Protein AF-A0A8S0FMF2-F1 (afdb_monomer_lite)

Organism: Escherichia coli (NCBI:txid562)

Sequence (57 aa):
MSIDGMIDGKVNIRDREQVLEHYLEKIAGVYDSLYTAIENNVPVNLSQLVKGQSPVA

Secondary structure (DSSP, 8-state):
----SEETTTEETT-HHHHHHHHHHHHHHHHHHHHHHHHTT----HHHHTTT-----

Foldseek 3Di:
DPPVCDDVNHHHVVPPVSVVVVVCVQQVLLVVQVVVCVVVVHDRDPVNSNPPDDPPD

pLDDT: mean 83.75, std 17.16, range [37.47, 98.0]

InterPro domains:
  IPR021285 Transcription regulator, HycA [PF11046] (2-49)

Radius of gyration: 15.13 Å; chains: 1; bounding box: 29×22×42 Å

Structure (mmCIF, N/CA/C/O backbone):
data_AF-A0A8S0FMF2-F1
#
_entry.id   AF-A0A8S0FMF2-F1
#
loop_
_atom_site.group_PDB
_atom_site.id
_atom_site.type_symbol
_atom_site.label_atom_id
_atom_site.label_alt_id
_atom_site.label_comp_id
_atom_site.label_asym_id
_atom_site.label_entity_id
_atom_site.label_seq_id
_atom_site.pdbx_PDB_ins_code
_atom_site.Cartn_x
_atom_site.Cartn_y
_atom_site.Cartn_z
_atom_site.occupancy
_atom_site.B_iso_or_equiv
_atom_site.auth_seq_id
_atom_site.auth_comp_id
_atom_site.auth_asym_id
_atom_site.auth_atom_id
_atom_site.pdbx_PDB_model_num
ATOM 1 N N . MET A 1 1 ? 5.389 -17.444 -23.375 1.00 46.06 1 MET A N 1
ATOM 2 C CA . MET A 1 1 ? 5.512 -16.583 -22.186 1.00 46.06 1 MET A CA 1
ATOM 3 C C . MET A 1 1 ? 6.547 -15.532 -22.511 1.00 46.06 1 MET A C 1
ATOM 5 O O . MET A 1 1 ? 7.717 -15.879 -22.622 1.00 46.06 1 MET A O 1
ATOM 9 N N . SER A 1 2 ? 6.127 -14.299 -22.783 1.00 49.97 2 SER A N 1
ATOM 10 C CA . SER A 1 2 ? 7.083 -13.203 -22.919 1.00 49.97 2 SER A CA 1
ATOM 11 C C . SER A 1 2 ? 7.663 -12.942 -21.534 1.00 49.97 2 SER A C 1
ATOM 13 O O . SER A 1 2 ? 6.993 -12.431 -20.651 1.00 49.97 2 SER A O 1
ATOM 15 N N . ILE A 1 3 ? 8.889 -13.412 -21.341 1.00 68.56 3 ILE A N 1
ATOM 16 C CA . ILE A 1 3 ? 9.774 -13.160 -20.199 1.00 68.56 3 ILE A CA 1
ATOM 17 C C . ILE A 1 3 ? 10.417 -11.774 -20.347 1.00 68.56 3 ILE A C 1
ATOM 19 O O . ILE A 1 3 ? 11.628 -11.620 -20.218 1.00 68.56 3 ILE A O 1
ATOM 23 N N . ASP A 1 4 ? 9.620 -10.771 -20.710 1.00 83.25 4 ASP A N 1
ATOM 24 C CA . ASP A 1 4 ? 10.092 -9.416 -21.021 1.00 83.25 4 ASP A CA 1
ATOM 25 C C . ASP A 1 4 ? 10.610 -8.656 -19.787 1.00 83.25 4 ASP A C 1
ATOM 27 O O . ASP A 1 4 ? 11.161 -7.564 -19.913 1.00 83.25 4 ASP A O 1
ATOM 31 N N . GLY A 1 5 ? 10.501 -9.263 -18.602 1.00 90.19 5 GLY A N 1
ATOM 32 C CA . GLY A 1 5 ? 10.963 -8.681 -17.351 1.00 90.19 5 GLY A CA 1
ATOM 33 C C . GLY A 1 5 ? 10.029 -7.589 -16.843 1.00 90.19 5 GLY A C 1
ATOM 34 O O . GLY A 1 5 ? 10.488 -6.715 -16.113 1.00 90.19 5 GLY A O 1
ATOM 35 N N . MET A 1 6 ? 8.747 -7.626 -17.218 1.00 93.88 6 MET A N 1
ATOM 36 C CA . MET A 1 6 ? 7.740 -6.690 -16.731 1.00 93.88 6 MET A CA 1
ATOM 37 C C . MET A 1 6 ? 6.836 -7.332 -15.666 1.00 93.88 6 MET A C 1
ATOM 39 O O . MET A 1 6 ? 6.235 -8.381 -15.889 1.00 93.88 6 MET A O 1
ATOM 43 N N . ILE A 1 7 ? 6.689 -6.683 -14.512 1.00 92.50 7 ILE A N 1
ATOM 44 C CA . ILE A 1 7 ? 5.647 -6.977 -13.520 1.00 92.50 7 ILE A CA 1
ATOM 45 C C . ILE A 1 7 ? 4.350 -6.336 -14.015 1.00 92.50 7 ILE A C 1
ATOM 47 O O . ILE A 1 7 ? 4.338 -5.160 -14.395 1.00 92.50 7 ILE A O 1
ATOM 51 N N . ASP A 1 8 ? 3.275 -7.124 -14.060 1.00 90.50 8 ASP A N 1
ATOM 52 C CA . ASP A 1 8 ? 1.944 -6.728 -14.544 1.00 90.50 8 ASP A CA 1
ATOM 53 C C . ASP A 1 8 ? 1.952 -6.053 -15.936 1.00 90.50 8 ASP A C 1
ATOM 55 O O . ASP A 1 8 ? 1.065 -5.266 -16.265 1.00 90.50 8 ASP A O 1
ATOM 59 N N . GLY A 1 9 ? 2.978 -6.329 -16.754 1.00 91.12 9 GLY A N 1
ATOM 60 C CA . GLY A 1 9 ? 3.179 -5.715 -18.073 1.00 91.12 9 GLY A CA 1
ATOM 61 C C . GLY A 1 9 ? 3.551 -4.225 -18.053 1.00 91.12 9 GLY A C 1
ATOM 62 O O . GLY A 1 9 ? 3.545 -3.596 -19.108 1.00 91.12 9 GLY A O 1
ATOM 63 N N . LYS A 1 10 ? 3.848 -3.646 -16.880 1.00 90.06 10 LYS A N 1
ATOM 64 C CA . LYS A 1 10 ? 4.066 -2.197 -16.703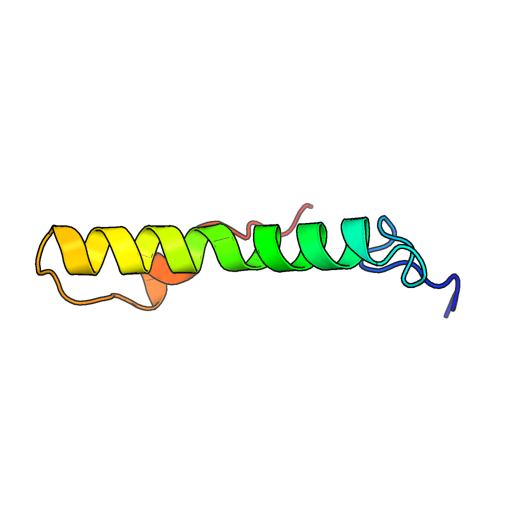 1.00 90.06 10 LYS A CA 1
ATOM 65 C C . LYS A 1 10 ? 5.408 -1.840 -16.067 1.00 90.06 10 LYS A C 1
ATOM 67 O O . LYS A 1 10 ? 5.979 -0.815 -16.420 1.00 90.06 10 LYS A O 1
ATOM 72 N N . VAL A 1 11 ? 5.903 -2.656 -15.136 1.00 94.81 11 VAL A N 1
ATOM 73 C CA . VAL A 1 11 ? 7.054 -2.302 -14.288 1.00 94.81 11 VAL A CA 1
ATOM 74 C C . VAL A 1 11 ? 8.258 -3.169 -14.620 1.00 94.81 11 VAL A C 1
ATOM 76 O O . VAL A 1 11 ? 8.203 -4.385 -14.470 1.00 94.81 11 VAL A O 1
ATOM 79 N N . ASN A 1 12 ? 9.372 -2.561 -15.024 1.00 94.75 12 ASN A N 1
ATOM 80 C CA . ASN A 1 12 ? 10.599 -3.299 -15.318 1.00 94.75 12 ASN A CA 1
ATOM 81 C C . ASN A 1 12 ? 11.243 -3.826 -14.026 1.00 94.75 12 ASN A C 1
ATOM 83 O O . ASN A 1 12 ? 11.616 -3.043 -13.158 1.00 94.75 12 ASN A O 1
ATOM 87 N N . ILE A 1 13 ? 11.469 -5.140 -13.926 1.00 94.25 13 ILE A N 1
ATOM 88 C CA . ILE A 1 13 ? 12.067 -5.784 -12.740 1.00 94.25 13 ILE A CA 1
ATOM 89 C C . ILE A 1 13 ? 13.477 -5.283 -12.393 1.00 94.25 13 ILE A C 1
ATOM 91 O O . ILE A 1 13 ? 13.955 -5.519 -11.285 1.00 94.25 13 ILE A O 1
ATOM 95 N N . ARG A 1 14 ? 14.181 -4.650 -13.340 1.00 95.81 14 ARG A N 1
ATOM 96 C CA . ARG A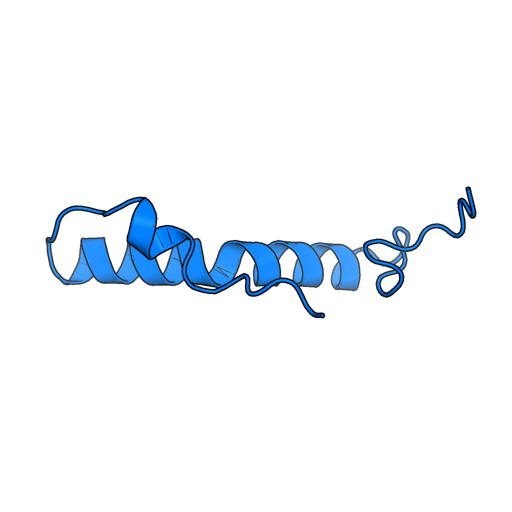 1 14 ? 15.522 -4.085 -13.120 1.00 95.81 14 ARG A CA 1
ATOM 97 C C . ARG A 1 14 ? 15.482 -2.675 -12.541 1.00 95.81 14 ARG A C 1
ATOM 99 O O . ARG A 1 14 ? 16.509 -2.206 -12.057 1.00 95.81 14 ARG A O 1
ATOM 106 N N . ASP A 1 15 ? 14.330 -2.013 -12.585 1.00 97.00 15 ASP A N 1
ATOM 107 C CA . ASP A 1 15 ? 14.129 -0.717 -11.955 1.00 97.00 15 ASP A CA 1
ATOM 108 C C . ASP A 1 15 ? 13.677 -0.918 -10.508 1.00 97.00 15 ASP A C 1
ATOM 110 O O . ASP A 1 15 ? 12.510 -1.171 -10.208 1.00 97.00 15 ASP A O 1
ATOM 114 N N . ARG A 1 16 ? 14.641 -0.841 -9.592 1.00 97.19 16 ARG A N 1
ATOM 115 C CA . ARG A 1 16 ? 14.408 -1.099 -8.171 1.00 97.19 16 ARG A CA 1
ATOM 116 C C . ARG A 1 16 ? 13.369 -0.155 -7.560 1.00 97.19 16 ARG A C 1
ATOM 118 O O . ARG A 1 16 ? 12.629 -0.593 -6.681 1.00 97.19 16 ARG A O 1
ATOM 125 N N . GLU A 1 17 ? 13.349 1.114 -7.963 1.00 98.00 17 GLU A N 1
ATOM 126 C CA . GLU A 1 17 ? 12.438 2.103 -7.381 1.00 98.00 17 GLU A CA 1
ATOM 127 C C . GLU A 1 17 ? 11.009 1.854 -7.849 1.00 98.00 17 GLU A C 1
ATOM 129 O O . GLU A 1 17 ? 10.121 1.734 -7.007 1.00 98.00 17 GLU A O 1
ATOM 134 N N . GLN A 1 18 ? 10.805 1.631 -9.150 1.00 97.00 18 GLN A N 1
ATOM 135 C CA . GLN A 1 18 ? 9.475 1.311 -9.676 1.00 97.00 18 GLN A CA 1
ATOM 136 C C . GLN A 1 18 ? 8.930 -0.006 -9.116 1.00 97.00 18 GLN A C 1
ATOM 138 O O . GLN A 1 18 ? 7.745 -0.115 -8.813 1.00 97.00 18 GLN A O 1
ATOM 143 N N . VAL A 1 19 ? 9.787 -1.017 -8.943 1.00 96.56 19 VAL A N 1
ATOM 144 C CA . VAL A 1 19 ? 9.389 -2.283 -8.313 1.00 96.56 19 VAL A CA 1
ATOM 145 C C . VAL A 1 19 ? 8.940 -2.054 -6.871 1.00 96.56 19 VAL A C 1
ATOM 147 O O . VAL A 1 19 ? 7.917 -2.597 -6.455 1.00 96.56 19 VAL A O 1
ATOM 150 N N . LEU A 1 20 ? 9.688 -1.260 -6.101 1.00 97.31 20 LEU A N 1
ATOM 151 C CA . LEU A 1 20 ? 9.328 -0.945 -4.722 1.00 97.31 20 LEU A CA 1
ATOM 152 C C . LEU A 1 20 ? 7.995 -0.193 -4.655 1.00 97.31 20 LEU A C 1
ATOM 154 O O . LEU A 1 20 ? 7.114 -0.604 -3.905 1.00 97.31 20 LEU A O 1
ATOM 158 N N . GLU A 1 21 ? 7.839 0.866 -5.448 1.00 96.69 21 GLU A N 1
ATOM 159 C CA . GLU A 1 21 ? 6.615 1.667 -5.505 1.00 96.69 21 GLU A CA 1
ATOM 160 C C . GLU A 1 21 ? 5.401 0.811 -5.877 1.00 96.69 21 GLU A C 1
ATOM 162 O O . GLU A 1 21 ? 4.391 0.838 -5.178 1.00 96.69 21 GLU A O 1
ATOM 167 N N . HIS A 1 22 ? 5.542 -0.048 -6.889 1.00 95.56 22 HIS A N 1
ATOM 168 C CA . HIS A 1 22 ? 4.495 -0.970 -7.317 1.00 95.56 22 HIS A CA 1
ATOM 169 C C . HIS A 1 22 ? 3.990 -1.871 -6.182 1.00 95.56 22 HIS A C 1
ATOM 171 O O . HIS A 1 22 ? 2.785 -2.070 -6.013 1.00 95.56 22 HIS A O 1
ATOM 177 N N . TYR A 1 23 ? 4.900 -2.435 -5.384 1.00 95.12 23 TYR A N 1
ATOM 178 C CA . TYR A 1 23 ? 4.503 -3.288 -4.265 1.00 95.12 23 TYR A CA 1
ATOM 179 C C . TYR A 1 23 ? 3.973 -2.493 -3.070 1.00 95.12 23 TYR A C 1
ATOM 181 O O . TYR A 1 23 ? 3.062 -2.981 -2.401 1.00 95.12 23 TYR A O 1
ATOM 189 N N . LEU A 1 24 ? 4.492 -1.287 -2.812 1.00 95.00 24 LEU A N 1
ATOM 190 C CA . LEU A 1 24 ? 3.961 -0.397 -1.777 1.00 95.00 24 LEU A CA 1
ATOM 191 C C . LEU A 1 24 ? 2.527 0.034 -2.098 1.00 95.00 24 LEU A C 1
ATOM 193 O O . LEU A 1 24 ? 1.671 -0.039 -1.221 1.00 95.00 24 LEU A O 1
ATOM 197 N N . GLU A 1 25 ? 2.233 0.388 -3.349 1.00 92.69 25 GLU A N 1
ATOM 198 C CA . GLU A 1 25 ? 0.879 0.725 -3.799 1.00 92.69 25 GLU A CA 1
ATOM 199 C C . GLU A 1 25 ? -0.091 -0.445 -3.574 1.00 92.69 25 GLU A C 1
ATOM 201 O O . GLU A 1 25 ? -1.175 -0.263 -3.016 1.00 92.69 25 GLU A O 1
ATOM 206 N N . LYS A 1 26 ? 0.321 -1.677 -3.913 1.00 90.38 26 LYS A N 1
ATOM 207 C CA . LYS A 1 26 ? -0.517 -2.878 -3.742 1.00 90.38 26 LYS A CA 1
ATOM 208 C C . LYS A 1 26 ? -0.959 -3.128 -2.304 1.00 90.38 26 LYS A C 1
ATOM 210 O O . LYS A 1 26 ? -2.021 -3.723 -2.105 1.00 90.38 26 LYS A O 1
ATOM 215 N N . ILE A 1 27 ? -0.150 -2.724 -1.328 1.00 90.75 27 ILE A N 1
ATOM 216 C CA . ILE A 1 27 ? -0.402 -2.962 0.099 1.00 90.75 27 ILE A CA 1
ATOM 217 C C . ILE A 1 27 ? -0.820 -1.696 0.856 1.00 90.75 27 ILE A C 1
ATOM 219 O O . ILE A 1 27 ? -1.235 -1.813 2.006 1.00 90.75 27 ILE A O 1
ATOM 223 N N . ALA A 1 28 ? -0.765 -0.511 0.239 1.00 91.12 28 ALA A N 1
ATOM 224 C CA . ALA A 1 28 ? -1.053 0.771 0.887 1.00 91.12 28 ALA A CA 1
ATOM 225 C C . ALA A 1 28 ? -2.413 0.772 1.603 1.00 91.12 28 ALA A C 1
ATOM 227 O O . ALA A 1 28 ? -2.479 1.027 2.802 1.00 91.12 28 ALA A O 1
ATOM 228 N N . GLY A 1 29 ? -3.477 0.340 0.916 1.00 87.38 29 GLY A N 1
ATOM 229 C CA . GLY A 1 29 ? -4.823 0.287 1.501 1.00 87.38 29 GLY A CA 1
ATOM 230 C C . GLY A 1 29 ? -4.948 -0.637 2.721 1.00 87.38 29 GLY A C 1
ATOM 231 O O . GLY A 1 29 ? -5.764 -0.384 3.611 1.00 87.38 29 GLY A O 1
ATOM 232 N N . VAL A 1 30 ? -4.112 -1.679 2.810 1.00 90.62 30 VAL A N 1
ATOM 233 C CA . VAL A 1 30 ? -4.029 -2.543 3.998 1.00 90.62 30 VAL A CA 1
ATOM 234 C C . VAL A 1 30 ? -3.434 -1.754 5.163 1.00 90.62 30 VAL A C 1
ATOM 236 O O . VAL A 1 30 ? -4.008 -1.761 6.249 1.00 90.62 30 VAL A O 1
ATOM 239 N N . TYR A 1 31 ? -2.327 -1.039 4.945 1.00 91.62 31 TYR A N 1
ATOM 240 C CA . TYR A 1 31 ? -1.699 -0.214 5.981 1.00 91.62 31 TYR A CA 1
ATOM 241 C C . TYR A 1 31 ? -2.606 0.924 6.450 1.00 91.62 31 TYR A C 1
ATOM 243 O O . TYR A 1 31 ? -2.757 1.097 7.658 1.00 91.62 31 T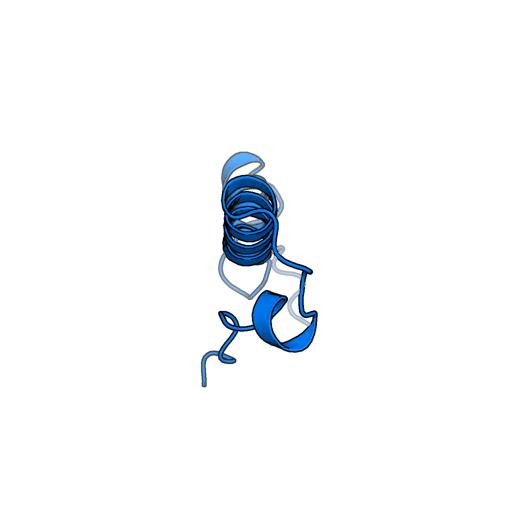YR A O 1
ATOM 251 N N . ASP A 1 32 ? -3.270 1.629 5.533 1.00 90.25 32 ASP A N 1
ATOM 252 C CA . ASP A 1 32 ? -4.207 2.709 5.867 1.00 90.25 32 ASP A CA 1
ATOM 253 C C . ASP A 1 32 ? -5.367 2.198 6.730 1.00 90.25 32 ASP A C 1
ATOM 255 O O . ASP A 1 32 ? -5.740 2.801 7.740 1.00 90.25 32 ASP A O 1
ATOM 259 N N . SER A 1 33 ? -5.910 1.032 6.373 1.00 89.44 33 SER A N 1
ATOM 260 C CA . SER A 1 33 ? -6.992 0.389 7.122 1.00 89.44 33 SER A CA 1
ATOM 261 C C . SER A 1 33 ? -6.543 -0.059 8.513 1.00 89.44 33 SER A C 1
ATOM 263 O O . SER A 1 33 ? -7.282 0.106 9.485 1.00 89.44 33 SER A O 1
ATOM 265 N N . LEU A 1 34 ? -5.333 -0.617 8.630 1.00 91.31 34 LEU A N 1
ATOM 266 C CA . LEU A 1 34 ? -4.761 -1.013 9.917 1.00 91.31 34 LEU A CA 1
ATOM 267 C C . LEU A 1 34 ? -4.496 0.202 10.807 1.00 91.31 34 LEU A C 1
ATOM 269 O O . LEU A 1 34 ? -4.842 0.172 11.987 1.00 91.31 34 LEU A O 1
ATOM 273 N N . TYR A 1 35 ? -3.933 1.272 10.245 1.00 92.69 35 TYR A N 1
ATOM 274 C CA . TYR A 1 35 ? -3.688 2.516 10.967 1.00 92.69 35 TYR A CA 1
ATOM 275 C C . TYR A 1 35 ? -4.996 3.113 11.490 1.00 92.69 35 TYR A C 1
ATOM 277 O O . TYR A 1 35 ? -5.120 3.379 12.683 1.00 92.69 35 TYR A O 1
ATOM 285 N N . THR A 1 36 ? -6.008 3.200 10.625 1.00 91.12 36 THR A N 1
ATOM 286 C CA . THR A 1 36 ? -7.353 3.669 10.984 1.00 91.12 36 THR A CA 1
ATOM 287 C C . THR A 1 36 ? -7.959 2.835 12.115 1.00 91.12 36 THR A C 1
ATOM 289 O O . THR A 1 36 ? -8.538 3.385 13.051 1.00 91.12 36 THR A O 1
ATOM 292 N N . ALA A 1 37 ? -7.835 1.505 12.063 1.00 92.62 37 ALA A N 1
ATOM 293 C CA . ALA A 1 37 ? -8.389 0.626 13.091 1.00 92.62 37 ALA A CA 1
ATOM 294 C C . ALA A 1 37 ? -7.716 0.828 14.457 1.00 92.62 37 ALA A C 1
ATOM 296 O O . ALA A 1 37 ? -8.400 0.881 15.481 1.00 92.62 37 ALA A O 1
ATOM 297 N N . ILE A 1 38 ? -6.389 0.987 14.458 1.00 94.44 38 ILE A N 1
ATOM 298 C CA . ILE A 1 38 ? -5.603 1.290 15.658 1.00 94.44 38 ILE A CA 1
ATOM 299 C C . ILE A 1 38 ? -6.004 2.654 16.227 1.00 94.44 38 ILE A C 1
ATOM 301 O O . ILE A 1 38 ? -6.307 2.747 17.414 1.00 94.44 38 ILE A O 1
ATOM 305 N N . GLU A 1 39 ? -6.045 3.692 15.387 1.00 96.56 39 GLU A N 1
ATOM 306 C CA . GLU A 1 39 ? -6.378 5.064 15.789 1.00 96.56 39 GLU A CA 1
ATOM 307 C C . GLU A 1 39 ? -7.777 5.161 16.413 1.00 96.56 39 GLU A C 1
ATOM 309 O O . GLU A 1 39 ? -7.968 5.833 17.424 1.00 96.56 39 GLU A O 1
ATOM 314 N N . ASN A 1 40 ? -8.749 4.434 15.857 1.00 94.69 40 ASN A N 1
ATOM 315 C CA . ASN A 1 40 ? -10.130 4.431 16.340 1.00 94.69 40 ASN A CA 1
ATOM 316 C C . ASN A 1 40 ? -10.402 3.372 17.424 1.00 94.69 40 ASN A C 1
ATOM 318 O O . ASN A 1 40 ? -11.526 3.288 17.920 1.00 94.69 40 ASN A O 1
ATOM 322 N N . ASN A 1 41 ? -9.403 2.563 17.796 1.00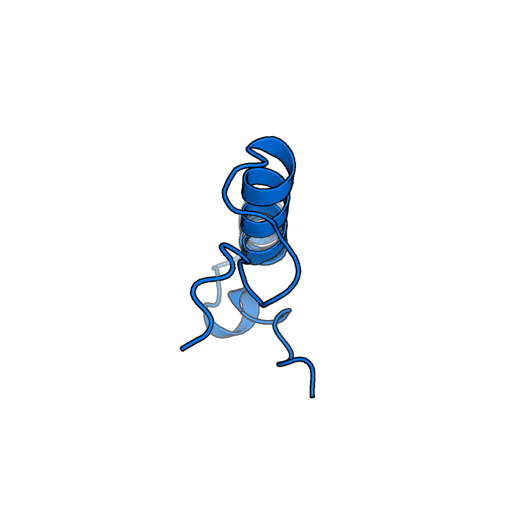 95.00 41 ASN A N 1
ATOM 323 C CA . ASN A 1 41 ? -9.534 1.453 18.742 1.00 95.00 41 ASN A CA 1
ATOM 324 C C . ASN A 1 41 ? -10.688 0.486 18.386 1.00 95.00 41 ASN A C 1
ATOM 326 O O . ASN A 1 41 ? -11.489 0.091 19.237 1.00 95.00 41 ASN A O 1
ATOM 330 N N . VAL A 1 42 ? -10.785 0.119 17.104 1.00 93.19 42 VAL A N 1
ATOM 331 C CA . VAL A 1 42 ? -11.807 -0.794 16.565 1.00 93.19 42 VAL A CA 1
ATOM 332 C C . VAL A 1 42 ? -11.172 -2.085 16.040 1.00 93.19 42 VAL A C 1
ATOM 334 O O . VAL A 1 42 ? -10.023 -2.075 15.594 1.00 93.19 42 VAL A O 1
ATOM 337 N N . PRO A 1 43 ? -11.889 -3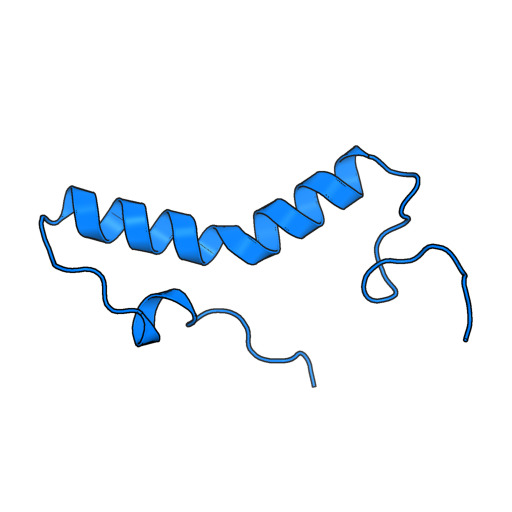.224 16.064 1.00 92.31 43 PRO A N 1
ATOM 338 C CA . PRO A 1 43 ? -11.366 -4.466 15.515 1.00 92.31 43 PRO A CA 1
ATOM 339 C C . PRO A 1 43 ? -11.165 -4.367 14.000 1.00 92.31 43 PRO A C 1
ATOM 341 O O . PRO A 1 43 ? -11.966 -3.779 13.273 1.00 92.31 43 PRO A O 1
ATOM 344 N N . VAL A 1 44 ? -10.113 -5.020 13.518 1.00 89.44 44 VAL A N 1
ATOM 345 C CA . VAL A 1 44 ? -9.826 -5.130 12.088 1.00 89.44 44 VAL A CA 1
ATOM 346 C C . VAL A 1 44 ? -10.747 -6.172 11.453 1.00 89.44 44 VAL A C 1
ATOM 348 O O . VAL A 1 44 ? -10.828 -7.312 11.909 1.00 89.44 44 VAL A O 1
ATOM 351 N N . ASN A 1 45 ? -11.402 -5.802 10.354 1.00 83.81 45 ASN A N 1
ATOM 352 C CA . ASN A 1 45 ? -12.212 -6.714 9.553 1.00 83.81 45 ASN A CA 1
ATOM 353 C C . ASN A 1 45 ? -11.488 -7.060 8.243 1.00 83.81 45 ASN A C 1
ATOM 355 O O . ASN A 1 45 ? -11.296 -6.202 7.382 1.00 83.81 45 ASN A O 1
ATOM 359 N N . LEU A 1 46 ? -11.135 -8.335 8.061 1.00 81.12 46 LEU A N 1
ATOM 360 C CA . LEU A 1 46 ? -10.419 -8.836 6.877 1.00 81.12 46 LEU A CA 1
ATOM 361 C C . LEU A 1 46 ? -11.139 -8.544 5.553 1.00 81.12 46 LEU A C 1
ATOM 363 O O . LEU A 1 46 ? -10.489 -8.254 4.553 1.00 81.12 46 LEU A O 1
ATOM 367 N N . SER A 1 47 ? -12.474 -8.552 5.541 1.00 80.75 47 SER A N 1
ATOM 368 C CA . SER A 1 47 ? -13.253 -8.212 4.339 1.00 80.75 47 SER A CA 1
ATOM 369 C C . SER A 1 47 ? -13.160 -6.728 3.964 1.00 80.75 47 SER A C 1
ATOM 371 O O . SER A 1 47 ? -13.425 -6.356 2.822 1.00 80.75 47 SER A O 1
ATOM 373 N N . GLN A 1 48 ? -12.783 -5.876 4.920 1.00 71.81 48 GLN A N 1
ATOM 374 C CA . GLN A 1 48 ? -12.599 -4.441 4.723 1.00 71.81 48 GLN A CA 1
ATOM 375 C C . GLN A 1 48 ? -11.151 -4.093 4.352 1.00 71.81 48 GLN A C 1
ATOM 377 O O . GLN A 1 48 ? -10.953 -3.103 3.661 1.00 71.81 48 GLN A O 1
ATOM 382 N N . LEU A 1 49 ? -10.171 -4.933 4.712 1.00 75.69 49 LEU A N 1
ATOM 383 C CA . LEU A 1 49 ? -8.750 -4.753 4.366 1.00 75.69 49 LEU A CA 1
ATOM 384 C C . LEU A 1 49 ? -8.454 -4.896 2.868 1.00 75.69 49 LEU A C 1
ATOM 386 O O . LEU A 1 49 ? -7.476 -4.348 2.375 1.00 75.69 49 LEU A O 1
ATOM 390 N N . VAL A 1 50 ? -9.284 -5.649 2.146 1.00 69.56 50 VAL A N 1
ATOM 391 C CA . VAL A 1 50 ? -9.099 -5.941 0.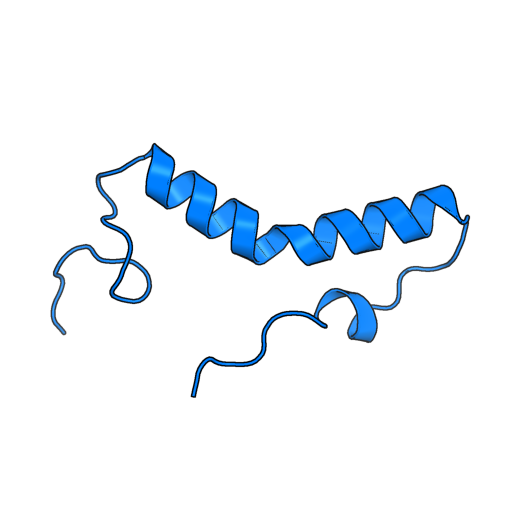715 1.00 69.56 50 VAL A CA 1
ATOM 392 C C . VAL A 1 50 ? -9.915 -5.024 -0.203 1.00 69.56 50 VAL A C 1
ATOM 394 O O . VAL A 1 50 ? -9.866 -5.166 -1.427 1.00 69.56 50 VAL A O 1
ATOM 397 N N . LYS A 1 51 ? -10.680 -4.074 0.357 1.00 61.47 51 LYS A N 1
ATOM 398 C CA . LYS A 1 51 ? -11.449 -3.104 -0.435 1.00 61.47 51 LYS A CA 1
ATOM 399 C C . LYS A 1 51 ? -10.499 -2.077 -1.051 1.00 61.47 51 LYS A C 1
ATOM 401 O O . LYS A 1 51 ? -10.188 -1.062 -0.446 1.00 61.47 51 LYS A O 1
ATOM 406 N N . GLY A 1 52 ? -10.049 -2.367 -2.267 1.00 53.88 52 GLY A N 1
ATOM 407 C CA . GLY A 1 52 ? -9.164 -1.496 -3.045 1.00 53.88 52 GLY A CA 1
ATOM 408 C C . GLY A 1 52 ? -8.638 -2.138 -4.327 1.00 53.88 52 GLY A C 1
ATOM 409 O O . GLY A 1 52 ? -8.318 -1.432 -5.273 1.00 53.88 52 GLY A O 1
ATOM 410 N N . GLN A 1 53 ? -8.630 -3.471 -4.421 1.00 50.91 53 GLN A N 1
ATOM 411 C CA . GLN A 1 53 ? -8.249 -4.175 -5.646 1.00 50.91 53 GLN A CA 1
ATOM 412 C C . GLN A 1 53 ? -9.502 -4.572 -6.433 1.00 50.91 53 GLN A C 1
ATOM 414 O O . GLN A 1 53 ? -9.953 -5.714 -6.384 1.00 50.91 53 GLN A O 1
ATOM 419 N N . SER A 1 54 ? -10.093 -3.618 -7.160 1.00 43.38 54 SER A N 1
ATOM 420 C CA . SER A 1 54 ? -10.886 -4.018 -8.329 1.00 43.38 54 SER A CA 1
ATOM 421 C C . SER A 1 54 ? -9.905 -4.572 -9.365 1.00 43.38 54 SER A C 1
ATOM 423 O O . SER A 1 54 ? -8.918 -3.891 -9.655 1.00 43.38 54 SER A O 1
ATOM 425 N N . PRO A 1 55 ? -10.121 -5.779 -9.919 1.00 41.84 55 PRO A N 1
ATOM 426 C CA . PRO A 1 55 ? -9.354 -6.220 -11.071 1.00 41.84 55 PRO A CA 1
ATOM 427 C C . PRO A 1 55 ? -9.585 -5.186 -12.171 1.00 41.84 55 PRO A C 1
ATOM 429 O O . PRO A 1 55 ? -10.735 -4.888 -12.500 1.00 41.84 55 PRO A O 1
ATOM 432 N N . VAL A 1 56 ? -8.513 -4.589 -12.688 1.00 43.06 56 VAL A N 1
ATOM 433 C CA . VAL A 1 56 ? -8.606 -3.772 -13.899 1.00 43.06 56 VAL A CA 1
ATOM 434 C C . VAL A 1 56 ? -9.141 -4.700 -14.992 1.00 43.06 56 VAL A C 1
ATOM 436 O O . VAL A 1 56 ? -8.519 -5.727 -15.268 1.00 43.06 56 VAL A O 1
ATOM 439 N N . ALA A 1 57 ? -10.340 -4.387 -15.491 1.00 37.47 57 ALA A N 1
ATOM 440 C CA . ALA A 1 57 ? -11.020 -5.116 -16.559 1.00 37.47 57 ALA A CA 1
ATOM 441 C C . ALA A 1 57 ? -10.262 -5.018 -17.889 1.00 37.47 57 ALA A C 1
ATOM 443 O O . ALA A 1 57 ? -9.599 -3.977 -18.113 1.00 37.47 57 ALA A O 1
#